Protein AF-A0A455T0K0-F1 (afdb_monomer_lite)

Structure (mmCIF, N/CA/C/O backbone):
data_AF-A0A455T0K0-F1
#
_entry.id   AF-A0A455T0K0-F1
#
loop_
_atom_site.group_PDB
_atom_site.id
_atom_site.type_symbol
_atom_site.label_atom_id
_atom_site.label_alt_id
_atom_site.label_comp_id
_atom_site.label_asym_id
_atom_site.label_entity_id
_atom_site.label_seq_id
_atom_site.pdbx_PDB_ins_code
_atom_site.Cartn_x
_atom_site.Cartn_y
_atom_site.Cartn_z
_atom_site.occupancy
_atom_site.B_iso_or_equiv
_atom_site.auth_seq_id
_atom_site.auth_comp_id
_atom_site.auth_asym_id
_atom_site.auth_atom_id
_atom_site.pdbx_PDB_model_num
ATOM 1 N N . MET A 1 1 ? 24.383 -5.982 8.678 1.00 36.12 1 MET A N 1
ATOM 2 C CA . MET A 1 1 ? 22.959 -6.210 9.003 1.00 36.12 1 MET A CA 1
ATOM 3 C C . MET A 1 1 ? 22.289 -6.664 7.719 1.00 36.12 1 MET A C 1
ATOM 5 O O . MET A 1 1 ? 22.514 -5.990 6.721 1.00 36.12 1 MET A O 1
ATOM 9 N N . PRO A 1 2 ? 21.572 -7.794 7.671 1.00 39.31 2 PRO A N 1
ATOM 10 C CA . PRO A 1 2 ? 20.804 -8.128 6.478 1.00 39.31 2 PRO A CA 1
ATOM 11 C C . PRO A 1 2 ? 19.656 -7.115 6.372 1.00 39.31 2 PRO A C 1
ATOM 13 O O . PRO A 1 2 ? 18.811 -7.059 7.263 1.00 39.31 2 PRO A O 1
ATOM 16 N N . GLY A 1 3 ? 19.689 -6.255 5.352 1.00 42.66 3 GLY A N 1
ATOM 17 C CA . GLY A 1 3 ? 18.632 -5.275 5.099 1.00 42.66 3 GLY A CA 1
ATOM 18 C C . GLY A 1 3 ? 17.297 -5.974 4.837 1.00 42.66 3 GLY A C 1
ATOM 19 O O . GLY A 1 3 ? 17.266 -7.051 4.237 1.00 42.66 3 GLY A O 1
ATOM 20 N N . GLY A 1 4 ? 16.204 -5.397 5.336 1.00 57.22 4 GLY A N 1
ATOM 21 C CA . GLY A 1 4 ? 14.858 -5.771 4.901 1.00 57.22 4 GLY A CA 1
ATOM 22 C C . GLY A 1 4 ? 14.630 -5.361 3.445 1.00 57.22 4 GLY A C 1
ATOM 23 O O . GLY A 1 4 ? 15.377 -4.539 2.913 1.00 57.22 4 GLY A O 1
ATOM 24 N N . GLU A 1 5 ? 13.614 -5.937 2.807 1.00 83.31 5 GLU A N 1
ATOM 25 C CA . GLU A 1 5 ? 13.091 -5.389 1.553 1.00 83.31 5 GLU A CA 1
ATOM 26 C C . GLU A 1 5 ? 12.613 -3.953 1.815 1.00 83.31 5 GLU A C 1
ATOM 28 O O . GLU A 1 5 ? 12.016 -3.676 2.858 1.00 83.31 5 GLU A O 1
ATOM 33 N N . ALA A 1 6 ? 12.924 -3.029 0.909 1.00 92.38 6 ALA A N 1
ATOM 34 C CA . ALA A 1 6 ? 12.532 -1.626 1.020 1.00 92.38 6 ALA A CA 1
ATOM 35 C C . ALA A 1 6 ? 11.710 -1.239 -0.203 1.00 92.38 6 ALA A C 1
ATOM 37 O O . ALA A 1 6 ? 12.065 -1.604 -1.320 1.00 92.38 6 ALA A O 1
ATOM 38 N N . SER A 1 7 ? 10.637 -0.480 -0.016 1.00 96.56 7 SER A N 1
ATOM 39 C CA . SER A 1 7 ? 9.773 -0.068 -1.116 1.00 96.56 7 SER A CA 1
ATOM 40 C C . SER A 1 7 ? 9.360 1.388 -1.005 1.00 96.56 7 SER A C 1
ATOM 42 O O . SER A 1 7 ? 9.440 2.003 0.060 1.00 96.56 7 SER A O 1
ATOM 44 N N . ALA A 1 8 ? 8.968 1.954 -2.139 1.00 97.62 8 ALA A N 1
ATOM 45 C CA . ALA A 1 8 ? 8.480 3.319 -2.219 1.00 97.62 8 ALA A CA 1
ATOM 46 C C . ALA A 1 8 ? 7.524 3.479 -3.401 1.00 97.62 8 ALA A C 1
ATOM 48 O O . ALA A 1 8 ? 7.689 2.837 -4.443 1.00 97.62 8 ALA A O 1
ATOM 49 N N . PHE A 1 9 ? 6.537 4.354 -3.226 1.00 98.56 9 PHE A N 1
ATOM 50 C CA . PHE A 1 9 ? 5.693 4.836 -4.316 1.00 98.56 9 PHE A CA 1
ATOM 51 C C . PHE A 1 9 ? 6.497 5.739 -5.253 1.00 98.56 9 PHE A C 1
ATOM 53 O O . PHE A 1 9 ? 7.488 6.347 -4.842 1.00 98.56 9 PHE A O 1
ATOM 60 N N . TYR A 1 10 ? 6.055 5.863 -6.504 1.00 98.31 10 TYR A N 1
ATOM 61 C CA . TYR A 1 10 ? 6.697 6.772 -7.458 1.00 98.31 10 TYR A CA 1
ATOM 62 C C . TYR A 1 10 ? 6.555 8.248 -7.077 1.00 98.31 10 TYR A C 1
ATOM 64 O O . TYR A 1 10 ? 7.446 9.047 -7.365 1.00 98.31 10 TYR A O 1
ATOM 72 N N . SER A 1 11 ? 5.446 8.613 -6.436 1.00 98.44 11 SER A N 1
ATOM 73 C CA . SER A 1 11 ? 5.153 9.978 -6.010 1.00 98.44 11 SER A CA 1
ATOM 74 C C . SER A 1 11 ? 4.207 9.980 -4.806 1.00 98.44 11 SER A C 1
ATOM 76 O O . SER A 1 11 ? 3.642 8.948 -4.437 1.00 98.44 11 SER A O 1
ATOM 78 N N . GLN A 1 12 ? 4.031 11.154 -4.197 1.00 98.38 12 GLN A N 1
ATOM 79 C CA . GLN A 1 12 ? 3.020 11.361 -3.160 1.00 98.38 12 GLN A CA 1
ATOM 80 C C . GLN A 1 12 ? 1.598 11.163 -3.707 1.00 98.38 12 GLN A C 1
ATOM 82 O O . GLN A 1 12 ? 0.804 10.486 -3.070 1.00 98.38 12 GLN A O 1
ATOM 87 N N . GLU A 1 13 ? 1.299 11.699 -4.892 1.00 98.38 13 GLU A N 1
ATOM 88 C CA . GLU A 1 13 ? -0.015 11.573 -5.541 1.00 98.38 13 GLU A CA 1
ATOM 89 C C . GLU A 1 13 ? -0.379 10.101 -5.772 1.00 98.38 13 GLU A C 1
ATOM 91 O O . GLU A 1 13 ? -1.436 9.647 -5.346 1.00 98.38 13 GLU A O 1
ATOM 96 N N . THR A 1 14 ? 0.554 9.310 -6.313 1.00 98.12 14 THR A N 1
ATOM 97 C CA . THR A 1 14 ? 0.357 7.865 -6.493 1.00 98.12 14 THR A CA 1
ATOM 98 C C . THR A 1 14 ? 0.140 7.145 -5.161 1.00 98.12 14 THR A C 1
ATOM 100 O O . THR A 1 14 ? -0.641 6.199 -5.096 1.00 98.12 14 THR A O 1
ATOM 103 N N . ALA A 1 15 ? 0.812 7.574 -4.086 1.00 98.50 15 ALA A N 1
ATOM 104 C CA . ALA A 1 15 ? 0.596 7.008 -2.758 1.00 98.50 15 ALA A CA 1
ATOM 105 C C . ALA A 1 15 ? -0.818 7.310 -2.237 1.00 98.50 15 ALA A C 1
ATOM 107 O O . ALA A 1 15 ? -1.487 6.408 -1.740 1.00 98.50 15 ALA A O 1
ATOM 108 N N . GLU A 1 16 ? -1.281 8.553 -2.366 1.00 98.44 16 GLU A N 1
ATOM 109 C CA . GLU A 1 16 ? -2.608 8.987 -1.917 1.00 98.44 16 GLU A CA 1
ATOM 110 C C . GLU A 1 16 ? -3.726 8.268 -2.681 1.00 98.44 16 GLU A C 1
ATOM 112 O O . GLU A 1 16 ? -4.628 7.704 -2.059 1.00 98.44 16 GLU A O 1
ATOM 117 N N . GLU A 1 17 ? -3.629 8.202 -4.010 1.00 98.12 17 GLU A N 1
ATOM 118 C CA . GLU A 1 17 ? -4.591 7.488 -4.856 1.00 98.12 17 GLU A CA 1
ATOM 119 C C . GLU A 1 17 ? -4.620 5.989 -4.548 1.00 98.12 17 GLU A C 1
ATOM 121 O O . GLU A 1 17 ? -5.694 5.406 -4.372 1.00 98.12 17 GLU A O 1
ATOM 126 N N . ALA A 1 18 ? -3.445 5.359 -4.440 1.00 98.12 18 ALA A N 1
ATOM 127 C CA . ALA A 1 18 ? -3.360 3.929 -4.180 1.00 98.12 18 ALA A CA 1
ATOM 128 C C . ALA A 1 18 ? -3.924 3.567 -2.801 1.00 98.12 18 ALA A C 1
ATOM 130 O O . ALA A 1 18 ? -4.615 2.555 -2.649 1.00 98.12 18 ALA A O 1
ATOM 131 N N . VAL A 1 19 ? -3.648 4.401 -1.796 1.00 98.31 19 VAL A N 1
ATOM 132 C CA . VAL A 1 19 ? -4.182 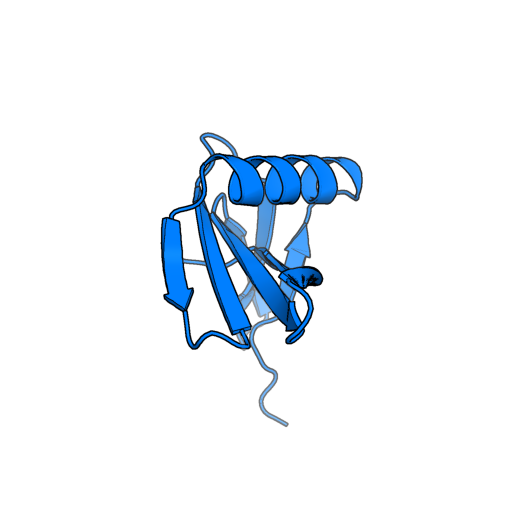4.237 -0.446 1.00 98.31 19 VAL A CA 1
ATOM 133 C C . VAL A 1 19 ? -5.693 4.407 -0.449 1.00 98.31 19 VAL A C 1
ATOM 135 O O . VAL A 1 19 ? -6.380 3.505 0.018 1.00 98.31 19 VAL A O 1
ATOM 138 N N . GLN A 1 20 ? -6.220 5.495 -1.015 1.00 98.25 20 GLN A N 1
ATOM 139 C CA . GLN A 1 20 ? -7.663 5.730 -1.067 1.00 98.25 20 GLN A CA 1
ATOM 140 C C . GLN A 1 20 ? -8.389 4.575 -1.767 1.00 98.25 20 GLN A C 1
ATOM 142 O O . GLN A 1 20 ? -9.358 4.035 -1.237 1.00 98.25 20 GLN A O 1
ATOM 147 N N . TYR A 1 21 ? -7.868 4.112 -2.905 1.00 98.25 21 TYR A N 1
ATOM 148 C CA . TYR A 1 21 ? -8.441 2.971 -3.611 1.00 98.25 21 TYR A CA 1
ATOM 149 C C . TYR A 1 21 ? -8.430 1.687 -2.767 1.00 98.25 21 TYR A C 1
ATOM 151 O O . TYR A 1 21 ? -9.414 0.949 -2.773 1.00 98.25 21 TYR A O 1
ATOM 159 N N . ALA A 1 22 ? -7.351 1.413 -2.027 1.00 97.88 22 ALA A N 1
ATOM 160 C CA . ALA A 1 22 ? -7.269 0.248 -1.148 1.00 97.88 22 ALA A CA 1
ATOM 161 C C . ALA A 1 22 ? -8.227 0.328 0.052 1.00 97.88 22 ALA A C 1
ATOM 163 O O . ALA A 1 22 ? -8.711 -0.710 0.497 1.00 97.88 22 ALA A O 1
ATOM 164 N N . LEU A 1 23 ? -8.531 1.526 0.556 1.00 97.12 23 LEU A N 1
ATOM 165 C CA . LEU A 1 23 ? -9.551 1.715 1.594 1.00 97.12 23 LEU A CA 1
ATOM 166 C C . LEU A 1 23 ? -10.958 1.399 1.068 1.00 97.12 23 LEU A C 1
ATOM 168 O O . LEU A 1 23 ? -11.754 0.788 1.778 1.00 97.12 23 LEU A O 1
ATOM 172 N N . ASP A 1 24 ? -11.244 1.777 -0.179 1.00 97.38 24 ASP A N 1
ATOM 173 C CA . ASP A 1 24 ? -12.574 1.631 -0.778 1.00 97.38 24 ASP A CA 1
ATOM 174 C C . ASP A 1 24 ? -12.816 0.235 -1.388 1.00 97.38 24 ASP A C 1
ATOM 176 O O . ASP A 1 24 ? -13.936 -0.278 -1.360 1.00 97.38 24 ASP A O 1
ATOM 180 N N . HIS A 1 25 ? -11.772 -0.390 -1.944 1.00 97.12 25 HIS A N 1
ATOM 181 C CA . HIS A 1 25 ? -11.875 -1.604 -2.769 1.00 97.12 25 HIS A CA 1
ATOM 182 C C . HIS A 1 25 ? -10.885 -2.711 -2.382 1.00 97.12 25 HIS A C 1
ATOM 184 O O . HIS A 1 25 ? -10.880 -3.780 -2.998 1.00 97.12 25 HIS A O 1
ATOM 190 N N . GLY A 1 26 ? -10.005 -2.465 -1.409 1.00 96.69 26 GLY A N 1
ATOM 191 C CA . GLY A 1 26 ? -8.980 -3.421 -1.008 1.00 96.69 26 GLY A CA 1
ATOM 192 C C . GLY A 1 26 ? -9.564 -4.679 -0.376 1.00 96.69 26 GLY A C 1
ATOM 193 O O . GLY A 1 26 ? -10.607 -4.675 0.276 1.00 96.69 26 GLY A O 1
ATOM 194 N N . THR A 1 27 ? -8.851 -5.787 -0.546 1.00 98.12 27 THR A N 1
ATOM 195 C CA . THR A 1 27 ? -9.165 -7.040 0.139 1.00 98.12 27 THR A CA 1
ATOM 196 C C . THR A 1 27 ? -8.537 -7.026 1.526 1.00 98.12 27 THR A C 1
ATOM 198 O O . THR A 1 27 ? -7.334 -6.797 1.662 1.00 98.12 27 THR A O 1
ATOM 201 N N . ILE A 1 28 ? -9.333 -7.306 2.558 1.00 97.75 28 ILE A N 1
ATOM 202 C CA . ILE A 1 28 ? -8.831 -7.512 3.919 1.00 97.75 28 ILE A CA 1
ATOM 203 C C . ILE A 1 28 ? -8.110 -8.862 3.963 1.00 97.75 28 ILE A C 1
ATOM 205 O O . ILE A 1 28 ? -8.736 -9.906 3.788 1.00 97.75 28 ILE A O 1
ATOM 209 N N . VAL A 1 29 ? -6.799 -8.838 4.197 1.00 97.00 29 VAL A N 1
ATOM 210 C CA . VAL A 1 29 ? -5.967 -10.051 4.314 1.00 97.00 29 VAL A CA 1
ATOM 211 C C . VAL A 1 29 ? -5.642 -10.403 5.765 1.00 97.00 29 VAL A C 1
ATOM 213 O O . VAL A 1 29 ? -5.283 -11.540 6.057 1.00 97.00 29 VAL A O 1
ATOM 216 N N . GLU A 1 30 ? -5.801 -9.444 6.676 1.00 96.69 30 GLU A N 1
ATOM 217 C CA . GLU A 1 30 ? -5.669 -9.636 8.118 1.00 96.69 30 GLU A CA 1
ATOM 218 C C . GLU A 1 30 ? -6.609 -8.670 8.848 1.00 96.69 30 GLU A C 1
ATOM 220 O O . GLU A 1 30 ? -6.669 -7.487 8.510 1.00 96.69 30 GLU A O 1
ATOM 225 N N . ASP A 1 31 ? -7.329 -9.161 9.857 1.00 96.44 31 ASP A N 1
ATOM 226 C CA . ASP A 1 31 ? -8.108 -8.332 10.779 1.00 96.44 31 ASP A CA 1
ATOM 227 C C . ASP A 1 31 ? -8.055 -8.950 12.183 1.00 96.44 31 ASP A C 1
ATOM 229 O O . ASP A 1 31 ? -8.513 -10.070 12.413 1.00 96.44 31 ASP A O 1
ATOM 233 N N . THR A 1 32 ? -7.456 -8.221 13.122 1.00 95.94 32 THR A N 1
ATOM 234 C CA . THR A 1 32 ? -7.330 -8.616 14.536 1.00 95.94 32 THR A CA 1
ATOM 235 C C . THR A 1 32 ? -8.276 -7.828 15.447 1.00 95.94 32 THR A C 1
ATOM 237 O O . THR A 1 32 ? -8.184 -7.917 16.671 1.00 95.94 32 THR A O 1
ATOM 240 N N . GLY A 1 33 ? -9.144 -6.989 14.877 1.00 92.88 33 GLY A N 1
ATOM 241 C CA . GLY A 1 33 ? -9.975 -6.017 15.587 1.00 92.88 33 GLY A CA 1
ATOM 242 C C . GLY A 1 33 ? -9.234 -4.744 16.017 1.00 92.88 33 GLY A C 1
ATOM 243 O O . GLY A 1 33 ? -9.856 -3.690 16.105 1.00 92.88 33 GLY A O 1
ATOM 244 N N . ALA A 1 34 ? -7.919 -4.806 16.254 1.00 96.06 34 ALA A N 1
ATOM 245 C CA . ALA A 1 34 ? -7.083 -3.638 16.566 1.00 96.06 34 ALA A CA 1
ATOM 246 C C . ALA A 1 34 ? -6.200 -3.196 15.389 1.00 96.06 34 ALA A C 1
ATOM 248 O O . ALA A 1 34 ? -5.833 -2.024 15.291 1.00 96.06 34 ALA A O 1
ATOM 249 N N . VAL A 1 35 ? -5.844 -4.134 14.513 1.00 97.50 35 VAL A N 1
ATOM 250 C CA . VAL A 1 35 ? -5.071 -3.905 13.290 1.00 97.50 35 VAL A CA 1
ATOM 251 C C . VAL A 1 35 ? -5.793 -4.571 12.132 1.00 97.50 35 VAL A C 1
ATOM 253 O O . VAL A 1 35 ? -6.228 -5.718 12.264 1.00 97.50 35 VAL A O 1
ATOM 256 N N . ARG A 1 36 ? -5.877 -3.858 11.010 1.00 97.62 36 ARG A N 1
ATOM 257 C CA . ARG A 1 36 ? -6.392 -4.369 9.743 1.00 97.62 36 ARG A CA 1
ATOM 258 C C . ARG A 1 36 ? -5.354 -4.169 8.648 1.00 97.62 36 ARG A C 1
ATOM 260 O O . ARG A 1 36 ? -4.711 -3.124 8.587 1.00 97.62 36 ARG A O 1
ATOM 267 N N . VAL A 1 37 ? -5.189 -5.169 7.791 1.00 98.06 37 VAL A N 1
ATOM 268 C CA . VAL A 1 37 ? -4.308 -5.101 6.624 1.00 98.06 37 VAL A CA 1
ATOM 269 C C . VAL A 1 37 ? -5.142 -5.264 5.364 1.00 98.06 37 VAL A C 1
ATOM 271 O O . VAL A 1 37 ? -5.831 -6.270 5.185 1.00 98.06 37 VAL A O 1
ATOM 274 N N . LEU A 1 38 ? -5.050 -4.270 4.488 1.00 98.25 38 LEU A N 1
ATOM 275 C CA . LEU A 1 38 ? -5.711 -4.223 3.190 1.00 98.25 38 LEU A CA 1
ATOM 276 C C . LEU A 1 38 ? -4.670 -4.417 2.089 1.00 98.25 38 LEU A C 1
ATOM 278 O O . LEU A 1 38 ? -3.553 -3.898 2.178 1.00 98.25 38 LEU A O 1
ATOM 282 N N . VAL A 1 39 ? -5.042 -5.142 1.038 1.00 97.94 39 VAL A N 1
ATOM 283 C CA . VAL A 1 39 ? -4.232 -5.297 -0.174 1.00 97.94 39 VAL A CA 1
ATOM 284 C C . VAL A 1 39 ? -5.073 -4.959 -1.397 1.00 97.94 39 VAL A C 1
ATOM 286 O O . VAL A 1 39 ? -6.210 -5.414 -1.522 1.00 97.94 39 VAL A O 1
ATOM 289 N N . ALA A 1 40 ? -4.501 -4.180 -2.310 1.00 98.06 40 ALA A N 1
ATOM 290 C CA . ALA A 1 40 ? -5.107 -3.860 -3.596 1.00 98.06 40 ALA A CA 1
ATOM 291 C C . ALA A 1 40 ? -4.067 -3.932 -4.718 1.00 98.06 40 ALA A C 1
ATOM 293 O O . ALA A 1 40 ? -2.877 -3.710 -4.491 1.00 98.06 40 ALA A O 1
ATOM 294 N N . SER A 1 41 ? -4.535 -4.235 -5.928 1.00 97.44 41 SER A N 1
ATOM 295 C CA . SER A 1 41 ? -3.725 -4.290 -7.146 1.00 97.44 41 SER A CA 1
ATOM 296 C C . SER A 1 41 ? -4.263 -3.332 -8.203 1.00 97.44 41 SER A C 1
ATOM 298 O O . SER A 1 41 ? -5.480 -3.213 -8.359 1.00 97.44 41 SER A O 1
ATOM 300 N N . PHE A 1 42 ? -3.364 -2.729 -8.971 1.00 97.00 42 PHE A N 1
ATOM 301 C CA . PHE A 1 42 ? -3.670 -1.738 -10.001 1.00 97.00 42 PHE A CA 1
ATOM 302 C C . PHE A 1 42 ? -3.323 -2.260 -11.404 1.00 97.00 42 PHE A C 1
ATOM 304 O O . PHE A 1 42 ? -2.489 -3.154 -11.539 1.00 97.00 42 PHE A O 1
ATOM 311 N N . PRO A 1 43 ? -3.929 -1.726 -12.477 1.00 96.06 43 PRO A N 1
ATOM 312 C CA . PRO A 1 43 ? -3.522 -2.060 -13.845 1.00 96.06 43 PRO A CA 1
ATOM 313 C C . PRO A 1 43 ? -2.102 -1.587 -14.190 1.00 96.06 43 PRO A C 1
ATOM 315 O O . PRO A 1 43 ? -1.435 -2.202 -15.018 1.00 96.06 43 PRO A O 1
ATOM 318 N N . GLU A 1 44 ? -1.644 -0.511 -13.549 1.00 96.38 44 GLU A N 1
ATOM 319 C CA . GLU A 1 44 ? -0.334 0.106 -13.762 1.00 96.38 44 GLU A CA 1
ATOM 320 C C . GLU A 1 44 ? 0.535 0.000 -12.505 1.00 96.38 44 GLU A C 1
ATOM 322 O O . GLU A 1 44 ? 0.031 -0.150 -11.390 1.00 96.38 44 GLU A O 1
ATOM 327 N N . ASN A 1 45 ? 1.857 0.075 -12.680 1.00 98.00 45 ASN A N 1
ATOM 328 C CA . ASN A 1 45 ? 2.779 0.086 -11.549 1.00 98.00 45 ASN A CA 1
ATOM 329 C C . ASN A 1 45 ? 2.624 1.384 -10.750 1.00 98.00 45 ASN A C 1
ATOM 331 O O . ASN A 1 45 ? 2.502 2.466 -11.319 1.00 98.00 45 ASN A O 1
ATOM 335 N N . ILE A 1 46 ? 2.693 1.270 -9.427 1.00 98.12 46 ILE A N 1
ATOM 336 C CA . ILE A 1 46 ? 2.513 2.381 -8.477 1.00 98.12 46 ILE A CA 1
ATOM 337 C C . ILE A 1 46 ? 3.803 2.722 -7.719 1.00 98.12 46 ILE A C 1
ATOM 339 O O . ILE A 1 46 ? 3.890 3.721 -7.001 1.00 98.12 46 ILE A O 1
ATOM 343 N N . GLY A 1 47 ? 4.812 1.862 -7.832 1.00 97.81 47 GLY A N 1
ATOM 344 C CA . GLY A 1 47 ? 6.060 1.987 -7.104 1.00 97.81 47 GLY A CA 1
ATOM 345 C C . GLY A 1 47 ? 6.988 0.814 -7.364 1.00 97.81 47 GLY A C 1
ATOM 346 O O . GLY A 1 47 ? 6.852 0.085 -8.346 1.00 97.81 47 GLY A O 1
ATOM 347 N N . TYR A 1 48 ? 7.947 0.632 -6.464 1.00 97.38 48 TYR A N 1
ATOM 348 C CA . TYR A 1 48 ? 8.969 -0.400 -6.584 1.00 97.38 48 TYR A CA 1
ATOM 349 C C . TYR A 1 48 ? 9.370 -0.982 -5.234 1.00 97.38 48 TYR A C 1
ATOM 351 O O . TYR A 1 48 ? 9.224 -0.339 -4.195 1.00 97.38 48 TYR A O 1
ATOM 359 N N . VAL A 1 49 ? 9.936 -2.185 -5.281 1.00 96.88 49 VAL A N 1
ATOM 360 C CA . VAL A 1 49 ? 10.532 -2.904 -4.153 1.00 96.88 49 VAL A CA 1
ATOM 361 C C . VAL A 1 49 ? 11.986 -3.236 -4.488 1.00 96.88 49 VAL A C 1
ATOM 363 O O . VAL A 1 49 ? 12.293 -3.662 -5.602 1.00 96.88 49 VAL A O 1
ATOM 366 N N . TYR A 1 50 ? 12.883 -3.036 -3.530 1.00 95.06 50 TYR A N 1
ATOM 367 C CA . TYR A 1 50 ? 14.263 -3.501 -3.562 1.00 95.06 50 TYR A CA 1
ATOM 368 C C . TYR A 1 50 ? 14.388 -4.811 -2.790 1.00 95.06 50 TYR A C 1
ATOM 370 O O . TYR A 1 50 ? 14.037 -4.870 -1.609 1.00 95.06 50 TYR A O 1
ATOM 378 N N . ASP A 1 51 ? 14.938 -5.834 -3.442 1.00 90.88 51 ASP A N 1
ATOM 379 C CA . ASP A 1 51 ? 15.378 -7.045 -2.756 1.00 90.88 51 ASP A CA 1
ATOM 380 C C . ASP A 1 51 ? 16.670 -6.790 -1.950 1.00 90.88 51 ASP A C 1
ATOM 382 O O . ASP A 1 51 ? 17.295 -5.725 -2.005 1.00 90.88 51 ASP A O 1
ATOM 386 N N . ARG A 1 52 ? 17.124 -7.808 -1.213 1.00 88.44 52 ARG A N 1
ATOM 387 C CA . ARG A 1 52 ? 18.358 -7.725 -0.412 1.00 88.44 52 ARG A CA 1
ATOM 388 C C . ARG A 1 52 ? 19.636 -7.540 -1.234 1.00 88.44 52 ARG A C 1
ATOM 390 O O . ARG A 1 52 ? 20.657 -7.154 -0.668 1.00 88.44 52 ARG A O 1
ATOM 397 N N . ASN A 1 53 ? 19.593 -7.839 -2.528 1.00 90.94 53 ASN A N 1
ATOM 398 C CA . ASN A 1 53 ? 20.706 -7.677 -3.456 1.00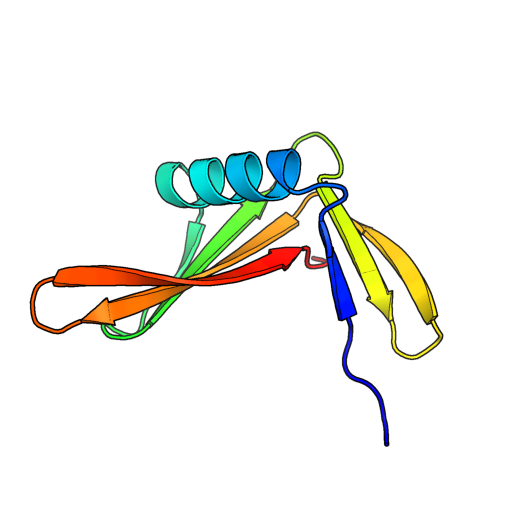 90.94 53 ASN A CA 1
ATOM 399 C C . ASN A 1 53 ? 20.708 -6.284 -4.110 1.00 90.94 53 ASN A C 1
ATOM 401 O O . ASN A 1 53 ? 21.618 -5.976 -4.877 1.00 90.94 53 ASN A O 1
ATOM 405 N N . GLY A 1 54 ? 19.713 -5.439 -3.812 1.00 88.19 54 GLY A N 1
ATOM 406 C CA . GLY A 1 54 ? 19.525 -4.139 -4.451 1.00 88.19 54 GLY A CA 1
ATOM 407 C C . GLY A 1 54 ? 18.844 -4.223 -5.821 1.00 88.19 54 GLY A C 1
ATOM 408 O O . GLY A 1 54 ? 18.816 -3.228 -6.547 1.00 88.19 54 GLY A O 1
ATOM 409 N N . THR A 1 55 ? 18.278 -5.375 -6.184 1.00 92.06 55 THR A N 1
ATOM 410 C CA . THR A 1 55 ? 17.477 -5.534 -7.399 1.00 92.06 55 THR A CA 1
ATOM 411 C C . THR A 1 5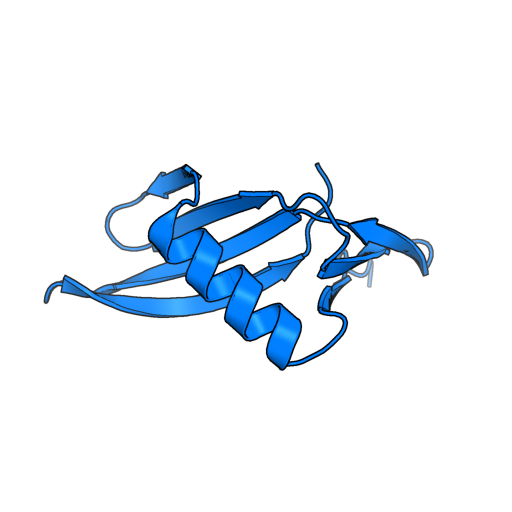5 ? 16.149 -4.820 -7.217 1.00 92.06 55 THR A C 1
ATOM 413 O O . THR A 1 55 ? 15.376 -5.147 -6.316 1.00 92.06 55 THR A O 1
ATOM 416 N N . ARG A 1 56 ? 15.874 -3.851 -8.091 1.00 94.69 56 ARG A N 1
ATOM 417 C CA . ARG A 1 56 ? 14.606 -3.123 -8.119 1.00 94.69 56 ARG A CA 1
ATOM 418 C C . ARG A 1 56 ? 13.584 -3.875 -8.968 1.00 94.69 56 ARG A C 1
ATO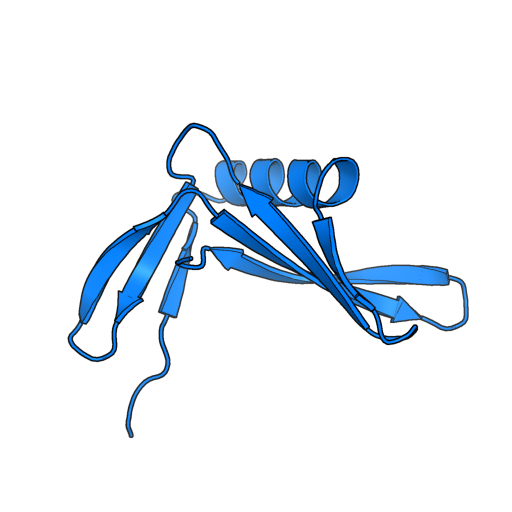M 420 O O . ARG A 1 56 ? 13.854 -4.151 -10.134 1.00 94.69 56 ARG A O 1
ATOM 427 N N . THR A 1 57 ? 12.405 -4.114 -8.408 1.00 95.75 57 THR A N 1
ATOM 428 C CA . THR A 1 57 ? 11.236 -4.649 -9.117 1.00 95.75 57 THR A CA 1
ATOM 429 C C . THR A 1 57 ? 10.095 -3.648 -9.014 1.00 95.75 57 THR A C 1
ATOM 431 O O . THR A 1 57 ? 9.720 -3.256 -7.910 1.00 95.75 57 THR A O 1
ATOM 434 N N . ASP A 1 58 ? 9.563 -3.209 -10.153 1.00 97.44 58 ASP A N 1
ATOM 435 C CA . ASP A 1 58 ? 8.350 -2.392 -10.177 1.00 97.44 58 ASP A CA 1
ATOM 436 C C . ASP A 1 58 ? 7.132 -3.244 -9.810 1.00 97.44 58 ASP A C 1
ATOM 438 O O . ASP A 1 58 ? 7.067 -4.427 -10.147 1.00 97.44 58 ASP A O 1
ATOM 442 N N . THR A 1 59 ? 6.177 -2.650 -9.100 1.00 97.31 59 THR A N 1
ATOM 443 C CA . THR A 1 59 ? 4.973 -3.347 -8.648 1.00 97.31 59 THR A CA 1
ATOM 444 C C . THR A 1 59 ? 3.738 -2.467 -8.754 1.00 97.31 59 THR A C 1
ATOM 446 O O . THR A 1 59 ? 3.788 -1.241 -8.627 1.00 97.31 59 THR A O 1
ATOM 449 N N . ASN A 1 60 ? 2.611 -3.132 -8.945 1.00 97.75 60 ASN A N 1
ATOM 450 C CA . ASN A 1 60 ? 1.267 -2.590 -8.989 1.00 97.75 60 ASN A CA 1
ATOM 451 C C . ASN A 1 60 ? 0.436 -3.000 -7.762 1.00 97.75 60 ASN A C 1
ATOM 453 O O . ASN A 1 60 ? -0.785 -2.898 -7.806 1.00 97.75 60 ASN A O 1
ATOM 457 N N . ILE A 1 61 ? 1.056 -3.508 -6.692 1.00 98.00 61 ILE A N 1
ATOM 458 C CA . ILE A 1 61 ? 0.354 -3.969 -5.486 1.00 98.00 61 ILE A CA 1
ATOM 459 C C . ILE A 1 61 ? 0.710 -3.071 -4.306 1.00 98.00 61 ILE A C 1
ATOM 461 O O . ILE A 1 61 ? 1.888 -2.840 -4.028 1.00 98.00 61 ILE A O 1
ATOM 465 N N . VAL A 1 62 ? -0.309 -2.605 -3.583 1.00 98.25 62 VAL A N 1
ATOM 466 C CA . VAL A 1 62 ? -0.165 -1.856 -2.330 1.00 98.25 62 VAL A CA 1
ATOM 467 C C . VAL A 1 62 ? -0.632 -2.698 -1.152 1.00 98.25 62 VAL A C 1
ATOM 469 O O . VAL A 1 62 ? -1.639 -3.405 -1.233 1.00 98.25 62 VAL A O 1
ATOM 472 N N . ARG A 1 63 ? 0.081 -2.578 -0.033 1.00 98.44 63 ARG A N 1
ATOM 473 C CA . ARG A 1 63 ? -0.388 -3.011 1.280 1.00 98.44 63 ARG A CA 1
ATOM 474 C C . ARG A 1 63 ? -0.610 -1.788 2.160 1.00 98.44 63 ARG A C 1
ATOM 476 O O . ARG A 1 63 ? 0.294 -0.968 2.304 1.00 98.44 63 ARG A O 1
ATOM 483 N N . VAL A 1 64 ? -1.788 -1.694 2.767 1.00 98.38 64 VAL A N 1
ATOM 484 C CA . VAL A 1 64 ? -2.149 -0.644 3.729 1.00 98.38 64 VAL A CA 1
ATOM 485 C C . VAL A 1 64 ? -2.364 -1.288 5.090 1.00 98.38 64 VAL A C 1
ATOM 487 O O . VAL A 1 64 ? -3.057 -2.298 5.199 1.00 98.38 64 VAL A O 1
ATOM 490 N N . VAL A 1 65 ? -1.748 -0.721 6.125 1.00 98.12 65 VAL A N 1
ATOM 491 C CA . VAL A 1 65 ? -1.884 -1.180 7.509 1.00 98.12 65 VAL A CA 1
ATOM 492 C C . VAL A 1 65 ? -2.624 -0.120 8.305 1.00 98.12 65 VAL A C 1
ATOM 494 O O . VAL A 1 65 ? -2.147 1.004 8.467 1.00 98.12 65 VAL A O 1
ATOM 497 N N . GLU A 1 66 ? -3.772 -0.502 8.839 1.00 97.94 66 GLU A N 1
ATOM 498 C CA . GLU A 1 66 ? -4.634 0.340 9.649 1.00 97.94 66 GLU A CA 1
ATOM 499 C C . GLU A 1 66 ? -4.586 -0.070 11.120 1.00 97.94 66 GLU A C 1
ATOM 501 O O . GLU A 1 66 ? -4.464 -1.248 11.461 1.00 97.94 66 GLU A O 1
ATOM 506 N N . ARG A 1 67 ? -4.753 0.910 12.007 1.00 97.75 67 ARG A N 1
ATOM 507 C CA . ARG A 1 67 ? -5.035 0.711 13.424 1.00 97.75 67 ARG A CA 1
ATOM 508 C C . ARG A 1 67 ? -6.441 1.183 13.737 1.00 97.75 67 ARG A C 1
ATOM 510 O O . ARG A 1 67 ? -6.761 2.347 13.511 1.00 97.75 67 ARG A O 1
ATOM 517 N N . ILE A 1 68 ? -7.225 0.304 14.341 1.00 97.19 68 ILE A N 1
ATOM 518 C CA . ILE A 1 68 ? -8.587 0.581 14.781 1.00 97.19 68 ILE A CA 1
ATOM 519 C C . ILE A 1 68 ? -8.554 0.763 16.299 1.00 97.19 68 ILE A C 1
ATOM 521 O O . ILE A 1 68 ? -8.109 -0.112 17.046 1.00 97.19 68 ILE A O 1
ATOM 525 N N . LEU A 1 69 ? -8.964 1.937 16.770 1.00 96.44 69 LEU A N 1
ATOM 526 C CA . LEU A 1 69 ? -9.079 2.227 18.196 1.00 96.44 69 LEU A CA 1
ATOM 527 C C . LEU A 1 69 ? -10.417 1.714 18.758 1.00 96.44 69 LEU A C 1
ATOM 529 O O . LEU A 1 69 ? -11.385 1.584 18.010 1.00 96.44 69 LEU A O 1
ATOM 533 N N . PRO A 1 70 ? -10.537 1.498 20.086 1.00 95.75 70 PRO A N 1
ATOM 534 C CA . PRO A 1 70 ? -11.780 1.012 20.699 1.00 95.75 70 PRO A CA 1
ATOM 535 C C . PRO A 1 70 ? -13.014 1.897 20.458 1.00 95.75 70 PRO A C 1
ATOM 537 O O . PRO A 1 70 ? -14.140 1.427 20.572 1.00 95.75 70 PRO A O 1
ATOM 540 N N . ASN A 1 71 ? -12.816 3.178 20.135 1.00 95.31 71 ASN A N 1
ATOM 541 C CA . ASN A 1 71 ? -13.883 4.121 19.793 1.00 95.31 71 ASN A CA 1
ATOM 542 C C . ASN A 1 71 ? -14.302 4.062 18.306 1.00 95.31 71 ASN A C 1
ATOM 544 O O . ASN A 1 71 ? -15.098 4.891 17.874 1.00 95.31 71 ASN A O 1
ATOM 548 N N . GLY A 1 72 ? -13.740 3.138 17.519 1.00 92.81 72 GLY A N 1
ATOM 549 C CA . GLY A 1 72 ? -14.002 2.975 16.088 1.00 92.81 72 GLY A CA 1
ATOM 550 C C . GLY A 1 72 ? -13.193 3.898 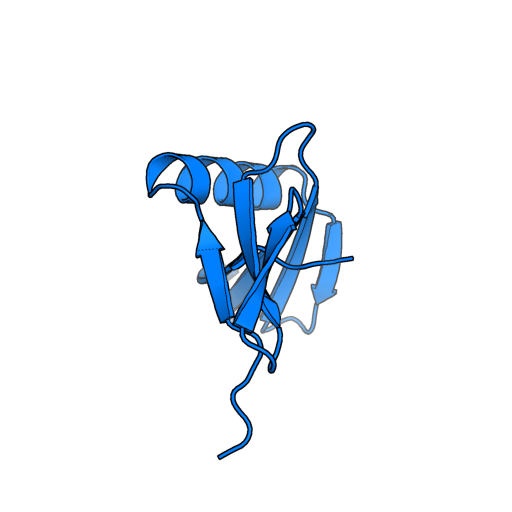15.171 1.00 92.81 72 GLY A C 1
ATOM 551 O O . GLY A 1 72 ? -13.323 3.800 13.953 1.00 92.81 72 GLY A O 1
ATOM 552 N N . THR A 1 73 ? -12.349 4.788 15.706 1.00 95.88 73 THR A N 1
ATOM 553 C CA . THR A 1 73 ? -11.466 5.618 14.874 1.00 95.88 73 THR A CA 1
ATOM 554 C C . THR A 1 73 ? -10.390 4.756 14.221 1.00 95.88 73 THR A C 1
ATOM 556 O O . THR A 1 73 ? -9.704 3.997 14.908 1.00 95.88 73 THR A O 1
ATOM 559 N N . THR A 1 74 ? -10.216 4.918 12.910 1.00 95.38 74 THR A N 1
ATOM 560 C CA . THR A 1 74 ? -9.212 4.195 12.122 1.00 95.38 74 THR A CA 1
ATOM 561 C C . THR A 1 74 ? -8.080 5.137 11.721 1.00 95.38 74 THR A C 1
ATOM 563 O O . THR A 1 74 ? -8.330 6.261 11.290 1.00 95.38 74 THR A O 1
ATOM 566 N N . PHE A 1 75 ? -6.837 4.688 11.884 1.00 97.06 75 PHE A N 1
ATOM 567 C CA . PHE A 1 75 ? -5.628 5.404 11.481 1.00 97.06 75 PHE A CA 1
ATOM 568 C C . PHE A 1 75 ? -4.815 4.553 10.521 1.00 97.06 75 PHE A C 1
ATOM 570 O O . PHE A 1 75 ? -4.545 3.392 10.811 1.00 97.06 75 PHE A O 1
ATOM 577 N N . ILE A 1 76 ? -4.334 5.151 9.440 1.00 97.62 76 ILE A N 1
ATOM 578 C CA . ILE A 1 76 ? -3.349 4.510 8.572 1.00 97.62 76 ILE A CA 1
ATOM 579 C C . ILE A 1 76 ? -1.994 4.604 9.272 1.00 97.62 76 ILE A C 1
ATOM 581 O O . ILE A 1 76 ? -1.485 5.698 9.508 1.00 97.62 76 ILE A O 1
ATOM 585 N N . LEU A 1 77 ? -1.422 3.460 9.646 1.00 97.50 77 LEU A N 1
ATOM 586 C CA . LEU A 1 77 ? -0.090 3.401 10.249 1.00 97.50 77 LEU A CA 1
ATOM 587 C C . LEU A 1 77 ? 0.995 3.539 9.184 1.00 97.50 77 LEU A C 1
ATOM 589 O O . LEU A 1 77 ? 1.994 4.223 9.388 1.00 97.50 77 LEU A O 1
ATOM 593 N N . THR A 1 78 ? 0.809 2.845 8.064 1.00 97.69 78 THR A N 1
ATOM 594 C CA . THR A 1 78 ? 1.706 2.878 6.914 1.00 97.69 78 THR A CA 1
ATOM 595 C C . THR A 1 78 ? 1.007 2.287 5.695 1.00 97.69 78 THR A C 1
ATOM 597 O O . THR A 1 78 ? 0.088 1.475 5.820 1.00 97.69 78 THR A O 1
ATOM 600 N N . ALA A 1 79 ? 1.476 2.671 4.518 1.00 97.81 79 ALA A N 1
ATOM 601 C CA . ALA A 1 79 ? 1.153 2.028 3.262 1.00 97.81 79 ALA A CA 1
ATOM 602 C C . ALA A 1 79 ? 2.432 1.921 2.439 1.00 97.81 79 ALA A C 1
ATOM 604 O O . ALA A 1 79 ? 3.263 2.831 2.477 1.00 97.81 79 ALA A O 1
ATOM 605 N N . TYR A 1 80 ? 2.608 0.813 1.729 1.00 97.88 80 TYR A N 1
ATOM 606 C CA . TYR A 1 80 ? 3.810 0.593 0.938 1.00 97.88 80 TYR A CA 1
ATOM 607 C C . TYR A 1 80 ? 3.562 -0.385 -0.218 1.00 97.88 80 TYR A C 1
ATOM 609 O O . TYR A 1 80 ? 2.744 -1.30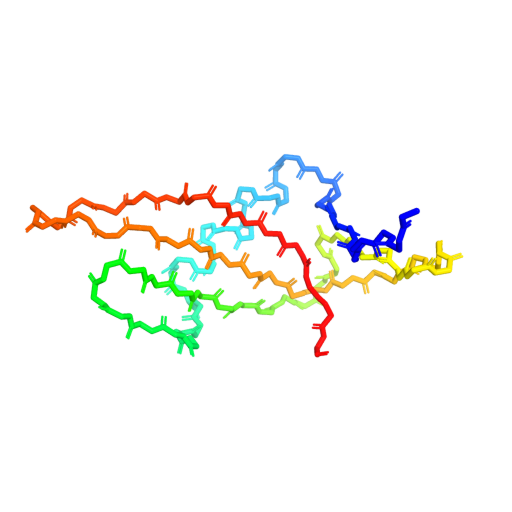4 -0.082 1.00 97.88 80 TYR A O 1
ATOM 617 N N . PRO A 1 81 ? 4.261 -0.216 -1.358 1.00 98.00 81 PRO A N 1
ATOM 618 C CA . PRO A 1 81 ? 4.226 -1.191 -2.438 1.00 98.00 81 PRO A CA 1
ATOM 619 C C . PRO A 1 81 ? 4.850 -2.524 -2.015 1.00 98.00 81 PRO A C 1
ATOM 621 O O . PRO A 1 81 ? 5.820 -2.546 -1.251 1.00 98.00 81 PRO A O 1
ATOM 624 N N . VAL A 1 82 ? 4.311 -3.629 -2.524 1.00 96.38 82 VAL A N 1
ATOM 625 C CA . VAL A 1 82 ? 4.774 -4.998 -2.238 1.00 96.38 82 VAL A CA 1
ATOM 626 C C . VAL A 1 82 ? 4.837 -5.823 -3.516 1.00 96.38 82 VAL A C 1
ATOM 628 O O . VAL A 1 82 ? 4.146 -5.517 -4.482 1.00 96.38 82 VAL A O 1
ATOM 631 N N . THR A 1 83 ? 5.646 -6.875 -3.544 1.00 90.19 83 THR A N 1
ATOM 632 C CA . THR A 1 83 ? 5.558 -7.905 -4.590 1.00 90.19 83 THR A CA 1
ATOM 633 C C . THR A 1 83 ? 4.499 -8.957 -4.220 1.00 90.19 83 THR A C 1
ATOM 635 O O . THR A 1 83 ? 4.163 -9.061 -3.036 1.00 90.19 83 THR A O 1
ATOM 638 N N . PRO A 1 84 ? 3.955 -9.705 -5.202 1.00 79.50 84 PRO A N 1
ATOM 639 C CA . PRO A 1 84 ? 3.066 -10.844 -4.954 1.00 79.50 84 PRO A CA 1
ATOM 640 C C . PRO A 1 84 ? 3.641 -11.884 -3.985 1.00 79.50 84 PRO A C 1
ATOM 642 O O . PRO A 1 84 ? 4.881 -12.067 -3.982 1.00 79.50 84 PRO A O 1
#

Organism: NCBI:txid2045280

Radius of gyration: 13.46 Å; chains: 1; bounding box: 37×22×34 Å

pLDDT: mean 93.77, std 11.76, range [36.12, 98.56]

Sequence (84 aa):
MPGGEASAFYSQETAEEAVQYALDHGTIVEDTGAVRVLVASFPENIGYVYDRNGTRTDTNIVRVVERILPNGTTFILTAYPVTP

Foldseek 3Di:
DQDDKDKDFPDPVLVVVQVVCQVVPFDFPDDPVFKTKTKDFDPDFGIWIQDSVRDIDTGRMKIWMWGADPVRDIDTPDMGGDDD

Secondary structure (DSSP, 8-state):
--PPPEEEES-HHHHHHHHHHHHHH-EEEEE-SSEEEEEEE-SS--EEEE-TT--EEEE-EEEEEEEE-TTS-EEEEEEEEE--